Protein AF-A0AAZ1WVN5-F1 (afdb_monomer_lite)

Foldseek 3Di:
DVVVLVVLLVVLLVLQLVLLCLDPDPVSSVVSNVVSVVLCVVCVPPDPPVVSVVSSVVSVVVSVVSVVVSVVVVVVVVVVD

Structure (mmCIF, N/CA/C/O backbone):
data_AF-A0AAZ1WVN5-F1
#
_entry.id   AF-A0AAZ1WVN5-F1
#
loop_
_atom_site.group_PDB
_atom_site.id
_atom_site.type_symbol
_atom_site.label_atom_id
_atom_site.label_alt_id
_atom_site.label_comp_id
_atom_site.label_asym_id
_atom_site.label_entity_id
_atom_site.label_seq_id
_atom_site.pdbx_PDB_ins_code
_atom_site.Cartn_x
_atom_site.Cartn_y
_atom_site.Cartn_z
_atom_site.occupancy
_atom_site.B_iso_or_equiv
_atom_site.auth_seq_id
_atom_site.auth_comp_id
_atom_site.auth_asym_id
_atom_site.auth_atom_id
_atom_site.pdbx_PDB_model_num
ATOM 1 N N . MET A 1 1 ? -12.503 11.235 15.400 1.00 61.41 1 MET A N 1
ATOM 2 C CA . MET A 1 1 ? -11.278 10.431 15.163 1.00 61.41 1 MET A CA 1
ATOM 3 C C . MET A 1 1 ? -11.343 9.563 13.899 1.00 61.41 1 MET A C 1
ATOM 5 O O . MET A 1 1 ? -10.376 9.573 13.148 1.00 61.41 1 MET A O 1
ATOM 9 N N . ALA A 1 2 ? -12.463 8.896 13.580 1.00 68.94 2 ALA A N 1
ATOM 10 C CA . ALA A 1 2 ? -12.584 8.035 12.387 1.00 68.94 2 ALA A CA 1
ATOM 11 C C . ALA A 1 2 ? -12.282 8.727 11.033 1.00 68.94 2 ALA A C 1
ATOM 13 O O . ALA A 1 2 ? -11.641 8.142 10.162 1.00 68.94 2 ALA A O 1
ATOM 14 N N . ALA A 1 3 ? -12.673 9.996 10.861 1.00 71.75 3 ALA A N 1
ATOM 15 C CA . ALA A 1 3 ? -12.394 10.754 9.635 1.00 71.75 3 ALA A CA 1
ATOM 16 C C . ALA A 1 3 ? -10.887 10.985 9.389 1.00 71.75 3 ALA A C 1
ATOM 18 O O . ALA A 1 3 ? -10.434 10.925 8.246 1.00 71.75 3 ALA A O 1
ATOM 19 N N . ALA A 1 4 ? -10.105 11.193 10.455 1.00 73.94 4 ALA A N 1
ATOM 20 C CA . ALA A 1 4 ? -8.654 11.365 10.375 1.00 73.94 4 ALA A CA 1
ATOM 21 C C . ALA A 1 4 ? -7.940 10.044 10.036 1.00 73.94 4 ALA A C 1
ATOM 23 O O . ALA A 1 4 ? -7.033 10.027 9.209 1.00 73.94 4 ALA A O 1
ATOM 24 N N . ALA A 1 5 ? -8.396 8.917 10.592 1.00 83.44 5 ALA A N 1
ATOM 25 C CA . ALA A 1 5 ? -7.873 7.601 10.221 1.00 83.44 5 ALA A CA 1
ATOM 26 C C . ALA A 1 5 ? -8.146 7.290 8.737 1.00 83.44 5 ALA A C 1
ATOM 28 O O . ALA A 1 5 ? -7.249 6.884 7.997 1.00 83.44 5 ALA A O 1
ATOM 29 N N . ARG A 1 6 ? -9.362 7.578 8.252 1.00 89.31 6 ARG A N 1
ATOM 30 C CA . ARG A 1 6 ? -9.723 7.399 6.837 1.00 89.31 6 ARG A CA 1
ATOM 31 C C . ARG A 1 6 ? -8.849 8.235 5.897 1.00 89.31 6 ARG A C 1
ATOM 33 O O . ARG A 1 6 ? -8.442 7.737 4.845 1.00 89.31 6 ARG A O 1
ATOM 40 N N . SER A 1 7 ? -8.558 9.490 6.244 1.00 93.88 7 SER A N 1
ATOM 41 C CA . SER A 1 7 ? -7.710 10.349 5.407 1.00 93.88 7 SER A CA 1
ATOM 42 C C . SER A 1 7 ? -6.265 9.845 5.349 1.00 93.88 7 SER A C 1
ATOM 44 O O . SER A 1 7 ? -5.675 9.823 4.266 1.00 93.88 7 SER A O 1
ATOM 46 N N . GLN A 1 8 ? -5.723 9.349 6.466 1.00 94.94 8 GLN A N 1
ATOM 47 C CA . GLN A 1 8 ? -4.397 8.729 6.517 1.00 94.94 8 GLN A CA 1
ATOM 48 C C . GLN A 1 8 ? -4.320 7.459 5.658 1.00 94.94 8 GLN A C 1
ATOM 50 O O . GLN A 1 8 ? -3.392 7.328 4.857 1.00 94.94 8 GLN A O 1
ATOM 55 N N . VAL A 1 9 ? -5.317 6.570 5.745 1.00 95.94 9 VAL A N 1
ATOM 56 C CA . VAL A 1 9 ? -5.405 5.354 4.910 1.00 95.94 9 VAL A CA 1
ATOM 57 C C . VAL A 1 9 ? -5.409 5.715 3.421 1.00 95.94 9 VAL A C 1
ATOM 59 O O . VAL A 1 9 ? -4.662 5.138 2.629 1.00 95.94 9 VAL A O 1
ATOM 62 N N . MET A 1 10 ? -6.204 6.713 3.023 1.00 96.69 10 MET A N 1
ATOM 63 C CA . MET A 1 10 ? -6.266 7.169 1.628 1.00 96.69 10 MET A CA 1
ATOM 64 C C . MET A 1 10 ? -4.973 7.839 1.157 1.00 96.69 10 MET A C 1
ATOM 66 O O . MET A 1 10 ? -4.569 7.652 0.006 1.00 96.69 10 MET A O 1
ATOM 70 N N . SER A 1 11 ? -4.307 8.597 2.028 1.00 97.88 11 SER A N 1
ATOM 71 C CA . SER A 1 11 ? -3.001 9.191 1.732 1.00 97.88 11 SER A CA 1
ATOM 72 C C . SER A 1 11 ? -1.943 8.113 1.485 1.00 97.88 11 SER A C 1
ATOM 74 O O . SER A 1 11 ? -1.223 8.164 0.479 1.00 97.88 11 SER A O 1
ATOM 76 N N . LEU A 1 12 ? -1.901 7.089 2.345 1.00 98.25 12 LEU A N 1
ATOM 77 C CA . LEU A 1 12 ? -0.986 5.961 2.201 1.00 98.25 12 LEU A CA 1
ATOM 78 C C . LEU A 1 12 ? -1.259 5.191 0.903 1.00 98.25 12 LEU A C 1
ATOM 80 O O . LEU A 1 12 ? -0.338 4.997 0.111 1.00 98.25 12 LEU A O 1
ATOM 84 N N . TYR A 1 13 ? -2.523 4.860 0.622 1.00 98.44 13 TYR A N 1
ATOM 85 C CA . TYR A 1 13 ? -2.929 4.181 -0.613 1.00 98.44 13 TYR A CA 1
ATOM 86 C C . TYR A 1 13 ? -2.442 4.910 -1.874 1.00 98.44 13 TYR A C 1
ATOM 88 O O . TYR A 1 13 ? -1.757 4.331 -2.722 1.00 98.44 13 TYR A O 1
ATOM 96 N N . ARG A 1 14 ? -2.743 6.211 -1.985 1.00 98.44 14 ARG A N 1
ATOM 97 C CA . ARG A 1 14 ? -2.337 7.031 -3.139 1.00 98.44 14 ARG A CA 1
ATOM 98 C C . ARG A 1 14 ? -0.822 7.124 -3.265 1.00 98.44 14 ARG A C 1
ATOM 100 O O . ARG A 1 14 ? -0.297 7.145 -4.375 1.00 98.44 14 ARG A O 1
ATOM 107 N N . THR A 1 15 ? -0.112 7.199 -2.145 1.00 98.56 15 THR A N 1
ATOM 108 C CA . THR A 1 15 ? 1.354 7.253 -2.140 1.00 98.56 15 THR A CA 1
ATOM 109 C C . THR A 1 15 ? 1.954 5.935 -2.615 1.00 98.56 15 THR A C 1
ATOM 111 O O . THR A 1 15 ? 2.796 5.947 -3.509 1.00 98.56 15 THR A O 1
ATOM 114 N N . MET A 1 16 ? 1.452 4.797 -2.135 1.00 98.62 16 MET A N 1
ATOM 115 C CA . MET A 1 16 ? 1.901 3.479 -2.591 1.00 98.62 16 MET A CA 1
ATOM 116 C C . MET A 1 16 ? 1.647 3.254 -4.084 1.00 98.62 16 MET A C 1
ATOM 118 O O . MET A 1 16 ? 2.519 2.714 -4.766 1.00 98.62 16 MET A O 1
ATOM 122 N N . LEU A 1 17 ? 0.504 3.698 -4.619 1.00 98.56 17 LEU A N 1
ATOM 123 C CA . LEU A 1 17 ? 0.241 3.635 -6.062 1.00 98.56 17 LEU A CA 1
ATOM 124 C C . LEU A 1 17 ? 1.224 4.494 -6.866 1.00 98.56 17 LEU A C 1
ATOM 126 O O . LEU A 1 17 ? 1.769 4.019 -7.862 1.00 98.56 17 LEU A O 1
ATOM 130 N N . ARG A 1 18 ? 1.472 5.735 -6.425 1.00 98.50 18 ARG A N 1
ATOM 131 C CA . ARG A 1 18 ? 2.418 6.648 -7.084 1.00 98.50 18 ARG A CA 1
ATOM 132 C C . ARG A 1 18 ? 3.837 6.091 -7.095 1.00 98.50 18 ARG A C 1
ATOM 134 O O . ARG A 1 18 ? 4.473 6.121 -8.141 1.00 98.50 18 ARG A O 1
ATOM 141 N N . GLU A 1 19 ? 4.325 5.559 -5.975 1.00 98.00 19 GLU A N 1
ATOM 142 C CA . GLU A 1 19 ? 5.661 4.953 -5.927 1.00 98.00 19 GLU A CA 1
ATOM 143 C C . GLU A 1 19 ? 5.727 3.666 -6.759 1.00 98.00 19 GLU A C 1
ATOM 145 O O . GLU A 1 19 ? 6.648 3.498 -7.551 1.00 98.00 19 GLU A O 1
ATOM 150 N N . SER A 1 20 ? 4.716 2.796 -6.682 1.00 98.00 20 SER A N 1
ATOM 151 C CA . SER A 1 20 ? 4.667 1.564 -7.489 1.00 98.00 20 SER A CA 1
ATOM 152 C C . SER A 1 20 ? 4.699 1.841 -8.996 1.00 98.00 20 SER A C 1
ATOM 154 O O . SER A 1 20 ? 5.295 1.080 -9.758 1.00 98.00 20 SER A O 1
ATOM 156 N N . ALA A 1 21 ? 4.095 2.945 -9.446 1.00 97.38 21 ALA A N 1
ATOM 157 C CA . ALA A 1 21 ? 4.104 3.345 -10.851 1.00 97.38 21 ALA A CA 1
ATOM 158 C C . ALA A 1 21 ? 5.507 3.707 -11.381 1.00 97.38 21 ALA A C 1
ATOM 160 O O . ALA A 1 21 ? 5.717 3.671 -12.591 1.00 97.38 21 ALA A O 1
ATOM 161 N N . LYS A 1 22 ? 6.474 4.006 -10.503 1.00 96.31 22 LYS A N 1
ATOM 162 C CA . LYS A 1 22 ? 7.844 4.384 -10.889 1.00 96.31 22 LYS A CA 1
ATOM 163 C C . LYS A 1 22 ? 8.739 3.193 -11.232 1.00 96.31 22 LYS A C 1
ATOM 165 O O . LYS A 1 22 ? 9.866 3.401 -11.673 1.00 96.31 22 LYS A O 1
ATOM 170 N N . PHE A 1 23 ? 8.287 1.950 -11.033 1.00 95.00 23 PHE A N 1
ATOM 171 C CA . PHE A 1 23 ? 9.080 0.782 -11.425 1.00 95.00 23 PHE A CA 1
ATOM 172 C C . PHE A 1 23 ? 9.334 0.793 -12.942 1.00 95.00 23 PHE A C 1
ATOM 174 O O . PHE A 1 23 ? 8.361 0.791 -13.701 1.00 95.00 23 PHE A O 1
ATOM 181 N N . PRO A 1 24 ? 10.603 0.744 -13.404 1.00 91.50 24 PRO A N 1
ATOM 182 C CA . PRO A 1 24 ? 10.907 0.775 -14.838 1.00 91.50 24 PRO A CA 1
ATOM 183 C C . PRO A 1 24 ? 10.360 -0.456 -15.572 1.00 91.50 24 PRO A C 1
ATOM 185 O O . PRO A 1 24 ? 9.703 -0.348 -16.607 1.00 91.50 24 PRO A O 1
ATOM 188 N N . SER A 1 25 ? 10.551 -1.639 -14.979 1.00 92.62 25 SER A N 1
ATOM 189 C CA . SER A 1 25 ? 10.026 -2.898 -15.511 1.00 92.62 25 SER A CA 1
ATOM 190 C C . SER A 1 25 ? 8.499 -2.927 -15.460 1.00 92.62 25 SER A C 1
ATOM 192 O O . SER A 1 25 ? 7.901 -2.784 -14.390 1.00 92.62 25 SER A O 1
ATOM 194 N N . TYR A 1 26 ? 7.880 -3.187 -16.614 1.00 93.31 26 TYR A N 1
ATOM 195 C CA . TYR A 1 26 ? 6.431 -3.333 -16.765 1.00 93.31 26 TYR A CA 1
ATOM 196 C C . TYR A 1 26 ? 5.847 -4.392 -15.821 1.00 93.31 26 TYR A C 1
ATOM 198 O O . TYR A 1 26 ? 4.854 -4.134 -15.142 1.00 93.31 26 TYR A O 1
ATOM 206 N N . ASN A 1 27 ? 6.492 -5.557 -15.720 1.00 94.81 27 ASN A N 1
ATOM 207 C CA . ASN A 1 27 ? 6.009 -6.658 -14.885 1.00 94.81 27 ASN A CA 1
ATOM 208 C C . ASN A 1 27 ? 6.024 -6.285 -13.399 1.00 94.81 27 ASN A C 1
ATOM 210 O O . ASN A 1 27 ? 5.019 -6.468 -12.713 1.00 94.81 27 ASN A O 1
ATOM 214 N N . TYR A 1 28 ? 7.119 -5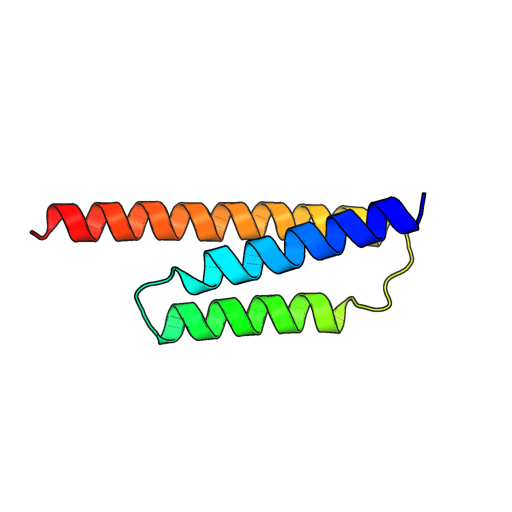.687 -12.910 1.00 94.50 28 TYR A N 1
ATOM 215 C CA . TYR A 1 28 ? 7.190 -5.237 -11.515 1.00 94.50 28 TYR A CA 1
ATOM 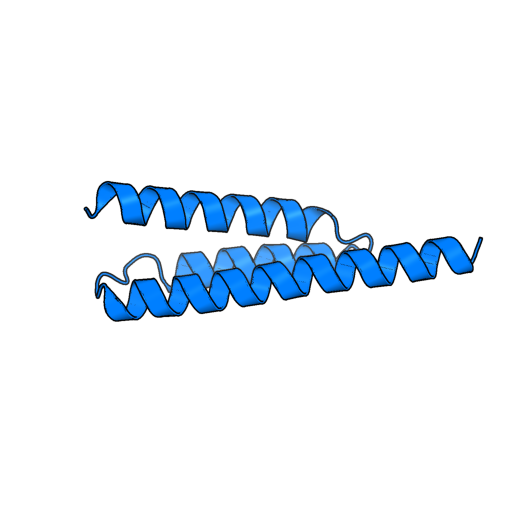216 C C . TYR A 1 28 ? 6.202 -4.110 -11.218 1.00 94.50 28 TYR A C 1
ATOM 218 O O . TYR A 1 28 ? 5.534 -4.151 -10.186 1.00 94.50 28 TYR A O 1
ATOM 226 N N . ARG A 1 29 ? 6.055 -3.143 -12.131 1.00 97.06 29 ARG A N 1
ATOM 227 C CA . ARG A 1 29 ? 5.089 -2.049 -11.996 1.00 97.06 29 ARG A CA 1
ATOM 228 C C . ARG A 1 29 ? 3.661 -2.570 -11.869 1.00 97.06 29 ARG A C 1
ATOM 230 O O . ARG A 1 29 ? 2.964 -2.218 -10.920 1.00 97.06 29 ARG A O 1
ATOM 237 N N . ASN A 1 30 ? 3.231 -3.434 -12.787 1.00 97.81 30 ASN A N 1
ATOM 238 C CA . ASN A 1 30 ? 1.874 -3.980 -12.762 1.00 97.81 30 ASN A CA 1
ATOM 239 C C . ASN A 1 30 ? 1.636 -4.887 -11.559 1.00 97.81 30 ASN A C 1
ATOM 241 O O . ASN A 1 30 ? 0.580 -4.796 -10.932 1.00 97.81 30 ASN A O 1
ATOM 245 N N . TYR A 1 31 ? 2.621 -5.711 -11.195 1.00 96.94 31 TYR A N 1
ATOM 246 C CA . TYR A 1 31 ? 2.535 -6.540 -9.999 1.00 96.94 31 TYR A CA 1
ATOM 247 C C . TYR A 1 31 ? 2.367 -5.690 -8.734 1.00 96.94 31 TYR A C 1
ATOM 249 O O . TYR A 1 31 ? 1.441 -5.934 -7.962 1.00 96.94 31 TYR A O 1
ATOM 257 N N . ALA A 1 32 ? 3.208 -4.668 -8.547 1.00 97.38 32 ALA A N 1
ATOM 258 C CA . ALA A 1 32 ? 3.144 -3.787 -7.384 1.00 97.38 32 ALA A CA 1
ATOM 259 C C . ALA A 1 32 ? 1.805 -3.034 -7.320 1.00 97.38 32 ALA A C 1
ATOM 261 O O . ALA A 1 32 ? 1.134 -3.059 -6.289 1.00 97.38 32 ALA A O 1
ATOM 262 N N . LEU A 1 33 ? 1.358 -2.448 -8.438 1.00 98.44 33 LEU A N 1
ATOM 263 C CA . LEU A 1 33 ? 0.063 -1.763 -8.520 1.00 98.44 33 LEU A CA 1
ATOM 264 C C . LEU A 1 33 ? -1.107 -2.694 -8.178 1.00 98.44 33 LEU A C 1
ATOM 266 O O . LEU A 1 33 ? -1.985 -2.311 -7.403 1.00 98.44 33 LEU A O 1
ATOM 270 N N . ARG A 1 34 ? -1.120 -3.913 -8.732 1.00 98.44 34 ARG A N 1
ATOM 271 C CA . ARG A 1 34 ? -2.142 -4.922 -8.429 1.00 98.44 34 ARG A CA 1
ATOM 272 C C . ARG A 1 34 ? -2.109 -5.302 -6.950 1.00 98.44 34 ARG A C 1
ATOM 274 O O . ARG A 1 34 ? -3.130 -5.202 -6.283 1.00 98.44 34 ARG A O 1
ATOM 281 N N . ARG A 1 35 ? -0.933 -5.631 -6.410 1.00 97.75 35 ARG A N 1
ATOM 282 C CA . ARG A 1 35 ? -0.774 -6.059 -5.013 1.00 97.75 35 ARG A CA 1
ATOM 283 C C . ARG A 1 35 ? -1.228 -4.994 -4.015 1.00 97.75 35 ARG A C 1
ATOM 285 O O . ARG A 1 35 ? -1.842 -5.349 -3.010 1.00 97.75 35 ARG A O 1
ATOM 292 N N . VAL A 1 36 ? -0.953 -3.716 -4.294 1.00 98.25 36 VAL A N 1
ATOM 293 C CA . VAL A 1 36 ? -1.439 -2.583 -3.489 1.00 98.25 36 VAL A CA 1
ATOM 294 C C . VAL A 1 36 ? -2.961 -2.476 -3.582 1.00 98.25 36 VAL A C 1
ATOM 296 O O . VAL A 1 36 ? -3.627 -2.406 -2.554 1.00 98.25 36 VAL A O 1
ATOM 299 N N . ARG A 1 37 ? -3.543 -2.510 -4.787 1.00 98.56 37 ARG A N 1
ATOM 300 C CA . ARG A 1 37 ? -5.007 -2.454 -4.961 1.00 98.56 37 ARG A CA 1
ATOM 301 C C . ARG A 1 37 ? -5.716 -3.594 -4.236 1.00 98.56 37 ARG A C 1
ATOM 303 O O . ARG A 1 37 ? -6.666 -3.332 -3.502 1.00 98.56 37 ARG A O 1
ATOM 310 N N . ASP A 1 38 ? -5.226 -4.816 -4.399 1.00 98.50 38 ASP A N 1
ATOM 311 C CA . ASP A 1 38 ? -5.823 -6.007 -3.801 1.00 98.50 38 ASP A CA 1
ATOM 312 C C . ASP A 1 38 ? -5.745 -5.962 -2.273 1.00 98.50 38 ASP A C 1
ATOM 314 O O . ASP A 1 38 ? -6.735 -6.254 -1.609 1.00 98.50 38 ASP A O 1
ATOM 318 N N . ALA A 1 39 ? -4.621 -5.510 -1.701 1.00 97.88 39 ALA A N 1
ATOM 319 C CA . ALA A 1 39 ? -4.466 -5.384 -0.250 1.00 97.88 39 ALA A CA 1
ATOM 320 C C . ALA A 1 39 ? -5.485 -4.414 0.366 1.00 97.88 39 ALA A C 1
ATOM 322 O O . ALA A 1 39 ? -6.151 -4.749 1.345 1.00 97.88 39 ALA A O 1
ATOM 323 N N . PHE A 1 40 ? -5.635 -3.221 -0.217 1.00 97.50 40 PHE A N 1
ATOM 324 C CA . PHE A 1 40 ? -6.584 -2.225 0.288 1.00 97.50 40 PHE A CA 1
ATOM 325 C C . PHE A 1 40 ? -8.034 -2.651 0.037 1.00 97.50 40 PHE A C 1
ATOM 327 O O . PHE A 1 40 ? -8.899 -2.400 0.874 1.00 97.50 40 PHE A O 1
ATOM 334 N N . LYS A 1 41 ? -8.310 -3.339 -1.080 1.00 97.75 41 LYS A N 1
ATOM 335 C CA . LYS A 1 41 ? -9.640 -3.890 -1.366 1.00 97.75 41 LYS A CA 1
ATOM 336 C C . LYS A 1 41 ? -10.012 -5.015 -0.400 1.00 97.75 41 LYS A C 1
ATOM 338 O O . LYS A 1 41 ? -11.155 -5.048 0.037 1.00 97.75 41 LYS A O 1
ATOM 343 N N . ALA A 1 42 ? -9.078 -5.901 -0.057 1.00 97.44 42 ALA A N 1
ATOM 344 C CA . ALA A 1 42 ? -9.314 -7.001 0.877 1.00 97.44 42 ALA A CA 1
ATOM 345 C C . ALA A 1 42 ? -9.608 -6.509 2.305 1.00 97.44 42 ALA A C 1
ATOM 347 O O . ALA A 1 42 ? -10.420 -7.107 3.000 1.00 97.44 42 ALA A O 1
ATOM 348 N N . ASN A 1 43 ? -9.011 -5.386 2.717 1.00 96.38 43 ASN A N 1
ATOM 349 C CA . ASN A 1 43 ? -9.135 -4.851 4.078 1.00 96.38 43 ASN A CA 1
ATOM 350 C C . ASN A 1 43 ? -10.118 -3.668 4.207 1.00 96.38 43 ASN A C 1
ATOM 352 O O . ASN A 1 43 ? -10.146 -2.993 5.232 1.00 96.38 43 ASN A O 1
ATOM 356 N N . ARG A 1 44 ? -10.941 -3.394 3.186 1.00 93.69 44 ARG A N 1
ATOM 357 C CA . ARG A 1 44 ? -11.811 -2.197 3.125 1.00 93.69 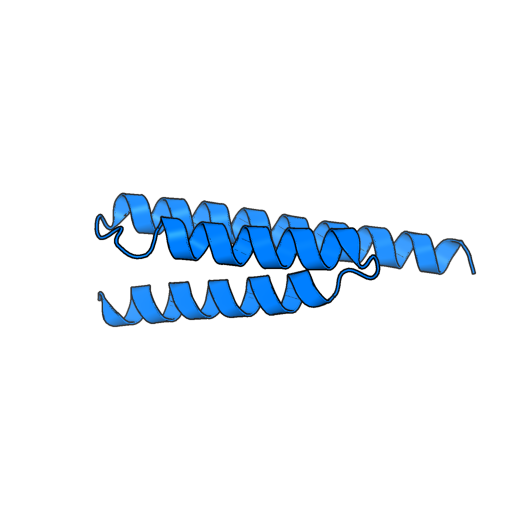44 ARG A CA 1
ATOM 358 C C . ARG A 1 44 ? -12.847 -2.069 4.251 1.00 93.69 44 ARG A C 1
ATOM 360 O O . ARG A 1 44 ? -13.324 -0.965 4.482 1.00 93.69 44 ARG A O 1
ATOM 367 N N . ASN A 1 45 ? -13.225 -3.185 4.874 1.00 94.25 45 ASN A N 1
ATOM 368 C CA . ASN A 1 45 ? -14.271 -3.261 5.900 1.00 94.25 45 ASN A CA 1
ATOM 369 C C . ASN A 1 45 ? -13.684 -3.578 7.290 1.00 94.25 45 ASN A C 1
ATOM 371 O O . ASN A 1 45 ? -14.415 -3.988 8.183 1.00 94.25 45 ASN A O 1
ATOM 375 N N . VAL A 1 46 ? -12.363 -3.465 7.468 1.00 94.12 46 VAL A N 1
ATOM 376 C CA . VAL A 1 46 ? -11.736 -3.624 8.785 1.00 94.12 46 VAL A CA 1
ATOM 377 C C . VAL A 1 46 ? -12.014 -2.365 9.602 1.00 94.12 46 VAL A C 1
ATOM 379 O O . VAL A 1 46 ? -11.585 -1.276 9.224 1.00 94.12 46 VAL A O 1
ATOM 382 N N . GLU A 1 47 ? -12.732 -2.523 10.712 1.00 90.06 47 GLU A N 1
ATOM 383 C CA . GLU A 1 47 ? -13.135 -1.413 11.587 1.00 90.06 47 GLU A CA 1
ATOM 384 C C . GLU A 1 47 ? -12.435 -1.429 12.950 1.00 90.06 47 GLU A C 1
ATOM 386 O O . GLU A 1 47 ? -12.373 -0.389 13.603 1.00 90.06 47 GLU A O 1
ATOM 391 N N . ASP A 1 48 ? -11.864 -2.570 13.362 1.00 93.94 48 ASP A N 1
ATOM 392 C CA . ASP A 1 48 ? -11.087 -2.662 14.602 1.00 93.94 48 ASP A CA 1
ATOM 393 C C . ASP A 1 48 ? -9.882 -1.702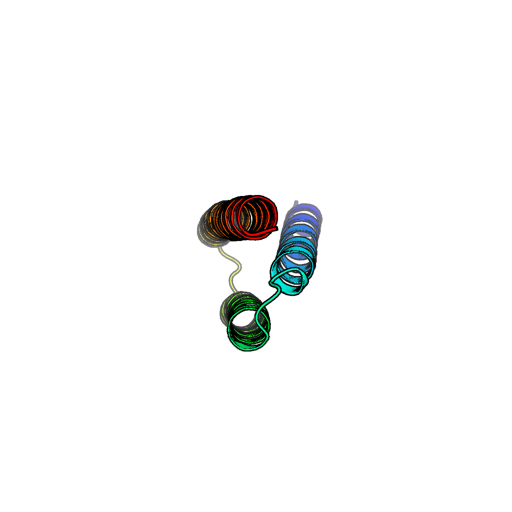 14.545 1.00 93.94 48 ASP A C 1
ATOM 395 O O . ASP A 1 48 ? -8.994 -1.889 13.703 1.00 93.94 48 ASP A O 1
ATOM 399 N N . PRO A 1 49 ? -9.804 -0.693 15.436 1.00 91.44 49 PRO A N 1
ATOM 400 C CA . PRO A 1 49 ? -8.727 0.290 15.423 1.00 91.44 49 PRO A CA 1
ATOM 401 C C . PRO A 1 49 ? -7.330 -0.331 15.508 1.00 91.44 49 PRO A C 1
ATOM 403 O O . PRO A 1 49 ? -6.415 0.157 14.844 1.00 91.44 49 PRO A O 1
ATOM 406 N N . LYS A 1 50 ? -7.163 -1.427 16.266 1.00 94.81 50 LYS A N 1
ATOM 407 C CA . LYS A 1 50 ? -5.865 -2.111 16.395 1.00 94.81 50 LYS A CA 1
ATOM 408 C C . LYS A 1 50 ? -5.468 -2.807 15.096 1.00 94.81 50 LYS A C 1
ATOM 410 O O . LYS A 1 50 ? -4.321 -2.699 14.659 1.00 94.81 50 LYS A O 1
ATOM 415 N N . ALA A 1 51 ? -6.412 -3.487 14.445 1.00 95.19 51 ALA A N 1
ATOM 416 C CA . ALA A 1 51 ? -6.185 -4.075 13.130 1.00 95.19 51 ALA A CA 1
ATOM 417 C C . ALA A 1 51 ? -5.861 -3.008 12.070 1.00 95.19 51 ALA A C 1
ATOM 419 O O . ALA A 1 51 ? -4.929 -3.192 11.285 1.00 95.19 51 ALA A O 1
ATOM 420 N N . VAL A 1 52 ? -6.569 -1.871 12.073 1.00 94.25 52 VAL A N 1
ATOM 421 C CA . VAL A 1 52 ? -6.282 -0.744 11.169 1.00 94.25 52 VAL A CA 1
ATOM 422 C C . VAL A 1 52 ? -4.874 -0.197 11.399 1.00 94.25 52 VAL A C 1
ATOM 424 O O . VAL A 1 52 ? -4.137 0.005 10.434 1.00 94.25 52 VAL A O 1
ATOM 427 N N . GLU A 1 53 ? -4.471 0.018 12.652 1.00 95.12 53 GLU A N 1
ATOM 428 C CA . GLU A 1 53 ? -3.132 0.509 12.988 1.00 95.12 53 GLU A CA 1
ATOM 429 C C . GLU A 1 53 ? -2.033 -0.444 12.502 1.00 95.12 53 GLU A C 1
ATOM 431 O O . GLU A 1 53 ? -1.076 -0.007 11.853 1.00 95.12 53 GLU A O 1
ATOM 436 N N . ARG A 1 54 ? -2.209 -1.750 12.726 1.00 97.12 54 ARG A N 1
ATOM 437 C CA . ARG A 1 54 ? -1.285 -2.779 12.238 1.00 97.12 54 ARG A CA 1
ATOM 438 C C . ARG A 1 54 ? -1.180 -2.775 10.712 1.00 97.12 54 ARG A C 1
ATOM 440 O O . ARG A 1 54 ? -0.074 -2.756 10.179 1.00 97.12 54 ARG A O 1
ATOM 447 N N . LEU A 1 55 ? -2.308 -2.755 10.002 1.00 97.25 55 LEU A N 1
ATOM 448 C CA . LEU A 1 55 ? -2.328 -2.716 8.534 1.00 97.25 55 LEU A CA 1
ATOM 449 C C . LEU A 1 55 ? -1.681 -1.437 7.985 1.00 97.25 55 LEU A C 1
ATOM 451 O O . LEU A 1 55 ? -1.003 -1.464 6.956 1.00 97.25 55 LEU A O 1
ATOM 455 N N . MET A 1 56 ? -1.868 -0.312 8.675 1.00 97.12 56 MET A N 1
ATOM 456 C CA . MET A 1 56 ? -1.212 0.948 8.335 1.00 97.12 56 MET A CA 1
ATOM 457 C C . MET A 1 56 ? 0.307 0.857 8.502 1.00 97.12 56 MET A C 1
ATOM 459 O O . MET A 1 56 ? 1.038 1.375 7.655 1.00 97.12 56 MET A O 1
ATOM 463 N N . GLU A 1 57 ? 0.790 0.184 9.546 1.00 97.94 57 GLU A N 1
ATOM 464 C CA . GLU A 1 57 ? 2.219 -0.061 9.749 1.00 97.94 57 GLU A CA 1
ATOM 465 C C . GLU A 1 57 ? 2.801 -0.995 8.681 1.00 97.94 57 GLU A C 1
ATOM 467 O O . GLU A 1 57 ? 3.786 -0.647 8.028 1.00 97.94 57 GLU A O 1
ATOM 472 N N . GLU A 1 58 ? 2.132 -2.113 8.394 1.00 97.81 58 GLU A N 1
ATOM 473 C CA . GLU A 1 58 ? 2.506 -3.020 7.300 1.00 97.81 58 GLU A CA 1
ATOM 474 C C . GLU A 1 58 ? 2.553 -2.284 5.942 1.00 97.81 58 GLU A C 1
ATOM 476 O O . GLU A 1 58 ? 3.471 -2.475 5.132 1.00 97.81 58 GLU A O 1
ATOM 481 N N . GLY A 1 59 ? 1.598 -1.382 5.696 1.00 97.75 59 GLY A N 1
ATOM 482 C CA . GLY A 1 59 ? 1.565 -0.536 4.504 1.00 97.75 59 GLY A CA 1
ATOM 483 C C . GLY A 1 59 ? 2.739 0.448 4.427 1.00 97.75 59 GLY A C 1
ATOM 484 O O . GLY A 1 59 ? 3.345 0.589 3.360 1.00 97.75 59 GLY A O 1
ATOM 485 N N . ARG A 1 60 ? 3.115 1.089 5.544 1.00 98.38 60 ARG A N 1
ATOM 486 C CA . ARG A 1 60 ? 4.294 1.978 5.623 1.00 98.38 60 ARG A CA 1
ATOM 487 C C . ARG A 1 60 ? 5.597 1.222 5.371 1.00 98.38 60 ARG A C 1
ATOM 489 O O . ARG A 1 60 ? 6.430 1.691 4.593 1.00 98.38 60 ARG A O 1
ATOM 496 N N . GLN A 1 61 ? 5.752 0.039 5.956 1.00 98.25 61 GLN A N 1
ATOM 497 C CA . GLN A 1 61 ? 6.919 -0.818 5.732 1.00 98.25 61 GLN A CA 1
ATOM 498 C C . GLN A 1 61 ? 7.013 -1.253 4.265 1.00 98.25 61 GLN A C 1
ATOM 500 O O . GLN A 1 61 ? 8.071 -1.151 3.640 1.00 98.25 61 GLN A O 1
ATOM 505 N N . THR A 1 62 ? 5.885 -1.646 3.670 1.00 97.31 62 THR A N 1
ATOM 506 C CA . THR A 1 62 ? 5.818 -2.004 2.246 1.00 97.31 62 THR A CA 1
ATOM 507 C C . THR A 1 62 ? 6.185 -0.822 1.344 1.00 97.31 62 THR A C 1
ATOM 509 O O . THR A 1 62 ? 6.924 -0.989 0.371 1.00 97.31 62 THR A O 1
ATOM 512 N N . LEU A 1 63 ? 5.719 0.388 1.668 1.00 98.06 63 LEU A N 1
ATOM 513 C CA . LEU A 1 63 ? 6.090 1.608 0.949 1.00 98.06 63 LEU A CA 1
ATOM 514 C C . LEU A 1 63 ? 7.605 1.863 1.003 1.00 98.06 63 LEU A C 1
ATOM 516 O O . LEU A 1 63 ? 8.213 2.118 -0.039 1.00 98.06 63 LEU A O 1
ATOM 520 N N . ALA A 1 64 ? 8.221 1.738 2.181 1.00 97.69 64 ALA A N 1
ATOM 521 C CA . ALA A 1 64 ? 9.665 1.905 2.344 1.00 97.69 64 ALA A CA 1
ATOM 522 C C . ALA A 1 64 ? 10.461 0.888 1.504 1.00 97.69 64 ALA A C 1
ATOM 524 O O . ALA A 1 64 ? 11.466 1.239 0.878 1.00 97.69 64 ALA A O 1
ATOM 525 N N . LEU A 1 65 ? 9.985 -0.360 1.415 1.00 95.75 65 LEU A N 1
ATOM 526 C CA . LEU A 1 65 ? 10.583 -1.381 0.549 1.00 95.75 65 LEU A CA 1
ATOM 527 C C . LEU A 1 65 ? 10.487 -1.009 -0.935 1.00 95.75 65 LEU A C 1
ATOM 529 O O . LEU A 1 65 ? 11.491 -1.102 -1.644 1.00 95.75 65 LEU A O 1
ATOM 533 N N . ILE A 1 66 ? 9.323 -0.546 -1.404 1.00 95.06 66 ILE A N 1
ATOM 534 C CA . ILE A 1 66 ? 9.139 -0.082 -2.790 1.00 95.06 66 ILE A CA 1
ATOM 535 C C . ILE A 1 66 ? 10.137 1.039 -3.107 1.00 95.06 66 ILE A C 1
ATOM 537 O O . ILE A 1 66 ? 10.864 0.962 -4.099 1.00 95.06 66 ILE A O 1
ATOM 541 N N . GLN A 1 67 ? 10.233 2.044 -2.235 1.00 95.44 67 GLN A N 1
ATOM 542 C CA . GLN A 1 67 ? 11.140 3.180 -2.415 1.00 95.44 67 GLN A CA 1
ATOM 543 C C . GLN A 1 67 ? 12.614 2.748 -2.434 1.00 95.44 67 GLN A C 1
ATOM 545 O O . GLN A 1 67 ? 13.384 3.196 -3.290 1.00 95.44 67 GLN A O 1
ATOM 550 N N . ARG A 1 68 ? 13.013 1.830 -1.543 1.00 95.44 68 ARG A N 1
ATOM 551 C CA . ARG A 1 68 ? 14.376 1.279 -1.517 1.00 95.44 68 ARG A CA 1
ATOM 552 C C . ARG A 1 68 ? 14.708 0.528 -2.805 1.00 95.44 68 ARG A C 1
ATOM 554 O O . ARG A 1 68 ? 15.787 0.728 -3.359 1.00 95.44 68 ARG A O 1
ATOM 561 N N . GLN A 1 69 ? 13.796 -0.311 -3.294 1.00 92.31 69 GLN A N 1
ATOM 562 C CA . GLN A 1 69 ? 13.998 -1.075 -4.529 1.00 92.31 69 GLN A CA 1
ATOM 563 C C . GLN A 1 69 ? 14.161 -0.163 -5.748 1.00 92.31 69 GLN A C 1
ATOM 565 O O . GLN A 1 69 ? 15.038 -0.397 -6.581 1.00 92.31 69 GLN A O 1
ATOM 570 N N . LEU A 1 70 ? 13.374 0.911 -5.829 1.00 92.50 70 LEU A N 1
ATOM 571 C CA . LEU A 1 70 ? 13.511 1.916 -6.884 1.00 92.50 70 LEU A CA 1
ATOM 572 C C . LEU A 1 70 ? 14.864 2.626 -6.822 1.00 92.50 70 LEU A C 1
ATOM 574 O O . LEU A 1 70 ? 15.541 2.728 -7.843 1.00 92.50 70 LEU A O 1
ATOM 578 N N . LYS A 1 71 ? 15.301 3.047 -5.628 1.00 90.38 71 LYS A N 1
ATOM 579 C CA . LYS A 1 71 ? 16.611 3.688 -5.438 1.00 90.38 71 LYS A CA 1
ATOM 580 C C . LYS A 1 71 ? 17.766 2.773 -5.857 1.00 90.38 71 LYS A C 1
ATOM 582 O O . LYS A 1 71 ? 18.686 3.225 -6.535 1.00 90.38 71 LYS A O 1
ATOM 587 N N . MET A 1 72 ? 17.710 1.490 -5.492 1.00 87.25 72 MET A N 1
ATOM 588 C CA . MET A 1 72 ? 18.736 0.514 -5.879 1.00 87.25 72 MET A CA 1
ATOM 589 C C . MET A 1 72 ? 18.761 0.274 -7.391 1.00 87.25 72 MET A C 1
ATOM 591 O O . MET A 1 72 ? 19.835 0.312 -7.989 1.00 87.25 72 MET A O 1
ATOM 595 N N . LYS A 1 73 ? 17.596 0.079 -8.025 1.00 80.81 73 LYS A N 1
ATOM 596 C CA . LYS A 1 73 ? 17.513 -0.129 -9.480 1.00 80.81 73 LYS A CA 1
ATOM 597 C C . LYS A 1 73 ? 18.003 1.082 -10.269 1.00 80.81 73 LYS A C 1
ATOM 599 O O . LYS A 1 73 ? 18.746 0.903 -11.226 1.00 80.81 73 LYS A O 1
ATOM 604 N N . LEU A 1 74 ? 17.641 2.294 -9.844 1.00 75.25 74 LEU A N 1
ATOM 605 C CA . LEU A 1 74 ? 18.157 3.520 -10.452 1.00 75.25 74 LEU A CA 1
ATOM 606 C C . LEU A 1 74 ? 19.682 3.575 -10.333 1.00 75.25 74 LEU A C 1
ATOM 608 O O . LEU A 1 74 ? 20.360 3.765 -11.334 1.00 75.25 74 LEU A O 1
ATOM 612 N N . SER A 1 75 ? 20.239 3.324 -9.143 1.00 73.75 75 SER A N 1
ATOM 613 C CA . SER A 1 75 ? 21.695 3.308 -8.954 1.00 73.75 75 SER A CA 1
ATOM 614 C C . SER A 1 75 ? 22.412 2.270 -9.824 1.00 73.75 75 SER A C 1
ATOM 616 O O . SER A 1 75 ? 23.521 2.544 -10.272 1.00 73.75 75 SER A O 1
ATOM 618 N N . GLN A 1 76 ? 21.815 1.099 -10.060 1.00 70.31 76 GLN A N 1
ATOM 619 C CA . GLN A 1 76 ? 22.384 0.090 -10.959 1.00 70.31 76 GLN A CA 1
ATOM 620 C C . GLN A 1 76 ? 22.355 0.552 -12.417 1.00 70.31 76 GLN A C 1
ATOM 622 O O . GLN A 1 76 ? 23.367 0.434 -13.096 1.00 70.31 76 GLN A O 1
ATOM 627 N N . GLN A 1 77 ? 21.239 1.133 -12.867 1.00 71.88 77 GLN A N 1
ATOM 628 C CA . GLN A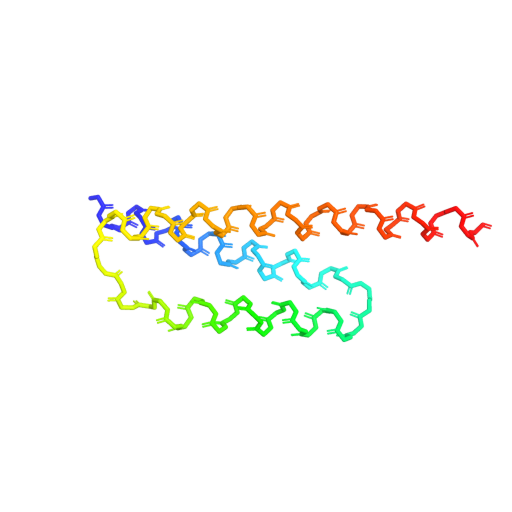 1 77 ? 21.102 1.656 -14.227 1.00 71.88 77 GLN A CA 1
ATOM 629 C C . GLN A 1 77 ? 22.105 2.783 -14.521 1.00 71.88 77 GLN A C 1
ATOM 631 O O . GLN A 1 77 ? 22.664 2.825 -15.610 1.00 71.88 77 GLN A O 1
ATOM 636 N N . TRP A 1 78 ? 22.379 3.658 -13.546 1.00 63.31 78 TRP A N 1
ATOM 637 C CA . TRP A 1 78 ? 23.392 4.714 -13.678 1.00 63.31 78 TRP A CA 1
ATOM 638 C C . TRP A 1 78 ? 24.831 4.189 -13.758 1.00 63.31 78 TRP A C 1
ATOM 640 O O . TRP A 1 78 ? 25.668 4.854 -14.346 1.00 63.31 78 TRP A O 1
ATOM 650 N N . LYS A 1 79 ? 25.139 3.023 -13.170 1.00 69.50 79 LYS A N 1
ATOM 651 C CA . LYS A 1 79 ? 26.486 2.418 -13.223 1.00 69.50 79 LYS A CA 1
ATOM 652 C C . LYS A 1 79 ? 26.755 1.627 -14.506 1.00 69.50 79 LYS A C 1
ATOM 654 O O . LYS A 1 79 ? 27.894 1.252 -14.747 1.00 69.50 79 LYS A O 1
ATOM 659 N N . SER A 1 80 ? 25.709 1.303 -15.264 1.00 67.12 80 SER A N 1
ATOM 660 C CA . SER A 1 80 ? 25.793 0.573 -16.535 1.00 67.12 80 S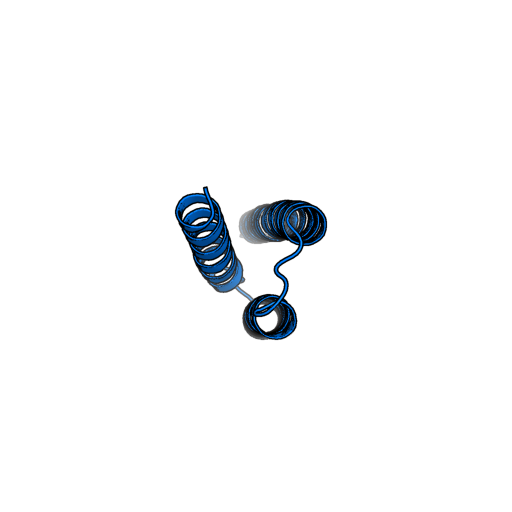ER A CA 1
ATOM 661 C C . SER A 1 80 ? 25.791 1.484 -17.770 1.00 67.12 80 SER A C 1
ATOM 663 O O . SER A 1 80 ? 25.719 0.970 -18.883 1.00 67.12 80 SER A O 1
ATOM 665 N N . LEU A 1 81 ? 25.792 2.805 -17.564 1.00 60.56 81 LEU A N 1
ATOM 666 C CA . LEU A 1 81 ? 25.977 3.839 -18.585 1.00 60.56 81 LEU A CA 1
ATOM 667 C C . LEU A 1 81 ? 27.432 4.310 -18.554 1.00 60.56 81 LEU A C 1
ATOM 669 O O . LEU A 1 81 ? 27.959 4.588 -19.650 1.00 60.56 81 LEU A O 1
#

Radius of gyration: 14.62 Å; chains: 1; bounding box: 41×18×35 Å

pLDDT: mean 91.64, std 10.14, range [60.56, 98.62]

Sequence (81 aa):
MAAAARSQVMSLYRTMLRESAKFPSYNYRNYALRRVRDAFKANRNVEDPKAVERLMEEGRQTLALIQRQLKMKLSQQWKSL

InterPro domains:
  IPR008011 Complex 1 LYR protein domain [PF05347] (8-64)
  IPR045297 LYRM4, LYR domain [cd20264] (8-69)
  IPR051522 Iron-sulfur cluster assembly LYR protein [PTHR13166] (1-72)

Organism: Oreochromis aureus (NCBI:txid47969)

Secondary structure (DSSP, 8-state):
-HHHHHHHHHHHHHHHHHHHTT-SSHHHHHHHHHHHHHHHHHTTT---HHHHHHHHHHHHHHHHHHHHHHHHHHHHHHHT-